Protein 7X14 (pdb70)

Sequence (126 aa):
VEQVVLSLEPQHELKFRGPFTDVVVTTTNLKLGNPTDRNVCFKVKTTVPRRYCCVRPNSGVIDAGASLNVSSVMMLQPFDYDPNEKSKHKFMVQSMFAPPDTSDMEAVWKEAKPEDLMDSKLRCVFEFFATE

Solvent-accessible surface area: 7347 Å² total

Secondary structure (DSSP, 8-state):
----SEEESSSEEEE-S-TTS-EEEEEEEE--SSS-EEEEEEES-GGGEEEESSEEEE-TT-EEEEEEEE-S--S-TT-S-SSEEEEEEEEPPTT---HHHHHHH--GGG-EEEEEEEEE-/-----

Organism: Mus musculus (NCBI:txid10090)

Radius of gyration: 14.84 Å; Cα contacts (8 Å, |Δi|>4): 309; chains: 2; bounding box: 21×30×43 Å

Foldseek 3Di:
DADQKDWVVQAEWEFEDDLQAKTKTKIKIFHQAQFKKKKAKDFLCVQQWDKVPRIDIAGHGGMDIIIIIGHSDGPCPPRDDPWKMKMKMFTDDDPDDPVPVVVVPDDPVRIHMGMYTYDYD/DADDD

InterPro domains:
  IPR000535 Major sperm protein (MSP) domain [PF00635] (8-110)
  IPR000535 Major sperm protein (MSP) domain [PS50202] (7-124)
  IPR008962 PapD-like superfamily [SSF49354] (5-128)
  IPR013783 Immunoglobulin-like fold [G3DSA:2.60.40.10] (1-128)
  IPR016763 Vesicle-associated membrane-protein-associated protein [PIRSF019693] (3-242)
  IPR016763 Vesicle-associated membrane-protein-associated protein [PTHR10809] (6-239)

Nearest PDB structures (foldseek):
  7x14-assembly1_A  TM=1.008E+00  e=1.368E-25  Mus musculus
  6tqr-assembly4_D  TM=9.206E-01  e=7.523E-20  Homo sapiens
  1z9l-assembly1_A  TM=9.020E-01  e=5.091E-20  Rattus norvegicus
  2rr3-assembly1_A  TM=8.856E-01  e=7.002E-19  Homo sapiens
  2cri-assembly1_A  TM=8.864E-01  e=4.239E-19  Mus musculus

B-factor: mean 28.38, std 17.87, range [8.75, 114.3]

Structure (mmCIF, N/CA/C/O backbone):
data_7X14
#
_entry.id   7X14
#
_cell.length_a   33.363
_cell.length_b   44.507
_cell.length_c   83.761
_cell.angle_alpha   90.000
_cell.angle_beta   90.000
_cell.angle_gamma   90.000
#
_symmetry.space_group_name_H-M   'P 21 21 21'
#
loop_
_entity.id
_entity.type
_entity.pdbx_description
1 polymer 'Vesicle-associated membrane protein-associated protein B'
2 polymer 'MIGA2 phospho FFAT motif'
3 non-polymer 'SULFATE ION'
4 water water
#
loop_
_atom_site.group_PDB
_atom_site.id
_atom_site.type_symbol
_atom_site.label_atom_id
_atom_site.label_alt_id
_atom_site.label_comp_id
_atom_site.label_asym_id
_atom_site.label_entity_id
_atom_site.label_seq_id
_atom_site.pdbx_PDB_ins_code
_atom_site.Cartn_x
_atom_site.Cartn_y
_atom_site.Cartn_z
_atom_site.occupancy
_atom_site.B_iso_or_equiv
_atom_site.auth_seq_id
_atom_site.auth_comp_id
_atom_site.auth_asym_id
_atom_site.auth_atom_id
_atom_site.pdbx_PDB_model_num
ATOM 1 N N . VAL A 1 4 ? -5.270 0.455 -17.024 1.00 49.83 4 VAL A N 1
ATOM 2 C CA . VAL A 1 4 ? -4.085 0.393 -17.875 1.00 49.97 4 VAL A CA 1
ATOM 3 C C . VAL A 1 4 ? -3.136 -0.720 -17.400 1.00 46.98 4 VAL A C 1
ATOM 4 O O . VAL A 1 4 ? -2.741 -0.765 -16.235 1.00 49.53 4 VAL A O 1
ATOM 8 N N . GLU A 1 5 ? -2.780 -1.622 -18.312 1.00 38.14 5 GLU A N 1
ATOM 9 C CA . GLU A 1 5 ? -2.089 -2.854 -17.949 1.00 37.53 5 GLU A CA 1
ATOM 10 C C . GLU A 1 5 ? -0.625 -2.592 -17.620 1.00 26.22 5 GLU A C 1
ATOM 11 O O . GLU A 1 5 ? 0.057 -1.847 -18.328 1.00 31.04 5 GLU A O 1
ATOM 17 N N . GLN A 1 6 ? -0.137 -3.252 -16.578 1.00 23.30 6 GLN A N 1
ATOM 18 C CA . GLN A 1 6 ? 1.269 -3.156 -16.209 1.00 17.99 6 GLN A CA 1
ATOM 19 C C . GLN A 1 6 ? 2.127 -3.929 -17.208 1.00 18.20 6 GLN A C 1
ATOM 20 O O . GLN A 1 6 ? 1.979 -5.152 -17.345 1.00 23.26 6 GLN A O 1
ATOM 26 N N . VAL A 1 7 ? 3.044 -3.242 -17.894 1.00 16.92 7 VAL A N 1
ATOM 27 C CA A VAL A 1 7 ? 3.908 -3.959 -18.839 0.72 14.58 7 VAL A CA 1
ATOM 28 C CA B VAL A 1 7 ? 3.906 -3.952 -18.836 0.28 15.56 7 VAL A CA 1
ATOM 29 C C . VAL A 1 7 ? 5.071 -4.652 -18.139 1.00 16.89 7 VAL A C 1
ATOM 30 O O . VAL A 1 7 ? 5.609 -5.625 -18.677 1.00 17.89 7 VAL A O 1
ATOM 37 N N . LEU A 1 8 ? 5.471 -4.198 -16.940 1.00 11.84 8 LEU A N 1
ATOM 38 C CA . LEU A 1 8 ? 6.554 -4.853 -16.232 1.00 11.67 8 LEU A CA 1
ATOM 39 C C . LEU A 1 8 ? 6.060 -6.177 -15.673 1.00 16.91 8 LEU A C 1
ATOM 40 O O . LEU A 1 8 ? 4.883 -6.324 -15.320 1.00 19.56 8 LEU A O 1
ATOM 45 N N . SER A 1 9 ? 6.971 -7.131 -15.571 1.00 13.34 9 SER A N 1
ATOM 46 C CA . SER A 1 9 ? 6.751 -8.305 -14.738 1.00 12.27 9 SER A CA 1
ATOM 47 C C . SER A 1 9 ? 7.235 -7.988 -13.328 1.00 16.09 9 SER A C 1
ATOM 48 O O . SER A 1 9 ? 8.262 -7.332 -13.157 1.00 16.03 9 SER A O 1
ATOM 51 N N . LEU A 1 10 ? 6.473 -8.427 -12.330 1.00 14.90 10 LEU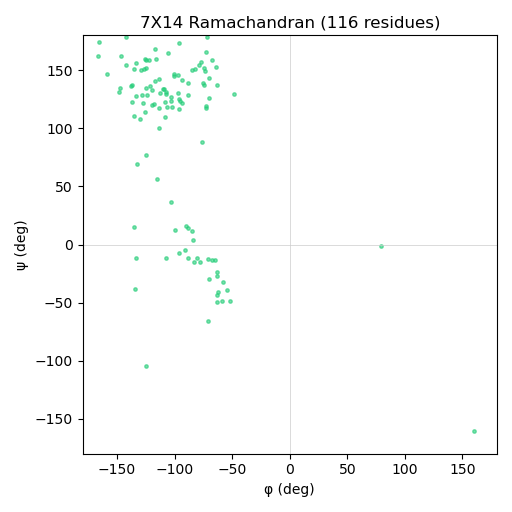 A N 1
ATOM 52 C CA . LEU A 1 10 ? 6.828 -8.256 -10.928 1.00 16.78 10 LEU A CA 1
ATOM 53 C C . LEU A 1 10 ? 6.950 -9.625 -10.291 1.00 9.51 10 LEU A C 1
ATOM 54 O O . LEU A 1 10 ? 6.075 -10.483 -10.478 1.00 18.36 10 LEU A O 1
ATOM 59 N N . GLU A 1 11 ? 8.042 -9.832 -9.530 1.00 12.98 11 GLU A N 1
ATOM 60 C CA . GLU A 1 11 ? 8.160 -11.054 -8.737 1.00 15.24 11 GLU A CA 1
ATOM 61 C C . GLU A 1 11 ? 8.652 -10.680 -7.357 1.00 11.45 11 GLU A C 1
ATOM 62 O O . GLU A 1 11 ? 9.797 -10.257 -7.211 1.00 16.34 11 GLU A O 1
ATOM 68 N N . PRO A 1 12 ? 7.818 -10.792 -6.309 1.00 15.50 12 PRO A N 1
ATOM 69 C CA . PRO A 1 12 ? 6.422 -11.195 -6.299 1.00 12.21 12 PRO A CA 1
ATOM 70 C C . PRO A 1 12 ? 5.574 -10.070 -6.885 1.00 15.27 12 PRO A C 1
ATOM 71 O O . PRO A 1 12 ? 6.056 -8.941 -7.032 1.00 15.08 12 PRO A O 1
ATOM 75 N N . GLN A 1 13 ? 4.329 -10.386 -7.223 1.00 15.43 13 GLN A N 1
ATOM 76 C CA . GLN A 1 13 ? 3.428 -9.428 -7.834 1.00 15.50 13 GLN A CA 1
ATOM 77 C C . GLN A 1 13 ? 2.327 -8.938 -6.913 1.00 17.58 13 GLN A C 1
ATOM 78 O O . GLN A 1 13 ? 1.675 -7.943 -7.233 1.00 19.13 13 GLN A O 1
ATOM 84 N N . HIS A 1 14 ? 2.133 -9.572 -5.758 1.00 15.29 14 HIS A N 1
ATOM 85 C CA . HIS A 1 14 ? 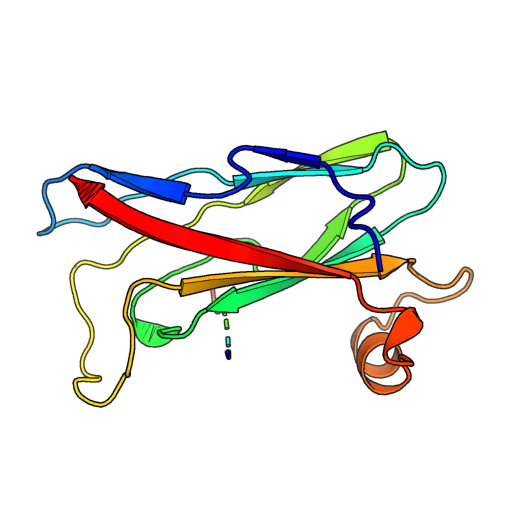0.985 -9.234 -4.945 1.00 11.30 14 HIS A CA 1
ATOM 86 C C . HIS A 1 14 ? 1.342 -9.072 -3.482 1.00 13.77 14 HIS A C 1
ATOM 87 O O . HIS A 1 14 ? 0.774 -8.202 -2.836 1.00 16.16 14 HIS A O 1
ATOM 94 N N . GLU A 1 15 ? 2.240 -9.906 -2.957 1.00 15.38 15 GLU A N 1
ATOM 95 C CA . GLU A 1 15 ? 2.556 -9.885 -1.537 1.00 15.40 15 GLU A CA 1
ATOM 96 C C . GLU A 1 15 ? 4.065 -9.917 -1.336 1.00 21.68 15 GLU A C 1
ATOM 97 O O . GLU A 1 15 ? 4.745 -10.824 -1.824 1.00 19.95 15 GLU A O 1
ATOM 103 N N . LEU A 1 16 ? 4.573 -8.969 -0.555 1.00 16.06 16 LEU A N 1
ATOM 104 C CA . LEU A 1 16 ? 5.957 -8.977 -0.109 1.00 13.14 16 LEU A CA 1
ATOM 105 C C . LEU A 1 16 ? 5.974 -9.600 1.283 1.00 20.90 16 LEU A C 1
ATOM 106 O O . LEU A 1 16 ? 5.232 -9.147 2.149 1.00 17.36 16 LEU A O 1
ATOM 111 N N . LYS A 1 17 ? 6.776 -10.651 1.487 1.00 15.71 17 LYS A N 1
ATOM 112 C CA . LYS A 1 17 ? 6.785 -11.409 2.735 1.00 18.47 17 LYS A CA 1
ATOM 113 C C . LYS A 1 17 ? 8.066 -11.084 3.492 1.00 19.10 17 LYS A C 1
ATOM 114 O O . LYS A 1 17 ? 9.148 -11.069 2.906 1.00 18.62 17 LYS A O 1
ATOM 120 N N . PHE A 1 18 ? 7.935 -10.736 4.763 1.00 12.70 18 PHE A N 1
ATOM 121 C CA . PHE A 1 18 ? 9.077 -10.398 5.602 1.00 17.84 18 PHE A CA 1
ATOM 122 C C . PHE A 1 18 ? 9.111 -11.363 6.765 1.00 20.07 18 PHE A C 1
ATOM 123 O O . PHE A 1 18 ? 8.157 -11.404 7.554 1.00 19.69 18 PHE A O 1
ATOM 131 N N . ARG A 1 19 ? 10.212 -12.108 6.887 1.00 17.79 19 ARG A N 1
ATOM 132 C CA . ARG A 1 19 ? 10.376 -13.063 7.970 1.00 17.69 19 ARG A CA 1
ATOM 133 C C . ARG A 1 19 ? 11.186 -12.456 9.109 1.00 16.76 19 ARG A C 1
ATOM 134 O O . ARG A 1 19 ? 12.105 -11.667 8.886 1.00 20.53 19 ARG A O 1
ATOM 142 N N . GLY A 1 20 ? 10.857 -12.848 10.333 1.00 20.38 20 GLY A N 1
ATOM 143 C CA . GLY A 1 20 ? 11.529 -12.311 11.484 1.00 22.30 20 GLY A CA 1
ATOM 144 C C . GLY A 1 20 ? 12.953 -12.827 11.621 1.00 23.94 20 GLY A C 1
ATOM 145 O O . GLY A 1 20 ? 13.435 -13.638 10.819 1.00 21.23 20 GLY A O 1
ATOM 146 N N . PRO A 1 21 ? 13.655 -12.346 12.654 1.00 20.57 21 PRO A N 1
ATOM 147 C CA . PRO A 1 21 ? 13.192 -11.478 13.740 1.00 19.53 21 PRO A CA 1
ATOM 148 C C . PRO A 1 21 ? 12.984 -10.021 13.347 1.00 19.77 21 PRO A C 1
ATOM 149 O O . PRO A 1 21 ? 13.625 -9.457 12.459 1.00 22.94 21 PRO A O 1
ATOM 153 N N . PHE A 1 22 ? 12.067 -9.371 14.049 1.00 18.91 22 PHE A N 1
ATOM 154 C CA . PHE A 1 22 ? 11.732 -8.013 13.672 1.00 19.60 22 PHE A CA 1
ATOM 155 C C . PHE A 1 22 ? 12.424 -6.971 14.539 1.00 19.95 22 PHE A C 1
ATOM 156 O O . PHE A 1 22 ? 12.106 -5.777 14.431 1.00 19.30 22 PHE A O 1
ATOM 164 N N . THR A 1 23 ? 13.416 -7.395 15.334 1.00 19.18 23 THR A N 1
ATOM 165 C CA . THR A 1 23 ? 14.335 -6.494 16.013 1.00 20.95 23 THR A CA 1
ATOM 166 C C . THR A 1 23 ? 15.483 -6.067 15.113 1.00 21.69 23 THR A C 1
ATOM 167 O O . THR A 1 23 ? 16.184 -5.094 15.423 1.00 22.11 23 THR A O 1
ATOM 171 N N . ASP A 1 24 ? 15.681 -6.766 13.999 1.00 18.97 24 ASP A N 1
ATOM 172 C CA . ASP A 1 24 ? 16.680 -6.419 13.005 1.00 20.77 24 ASP A CA 1
ATOM 173 C C . ASP A 1 24 ? 15.999 -6.079 11.691 1.00 17.63 24 ASP A C 1
ATOM 174 O O . ASP A 1 24 ? 14.799 -6.315 11.498 1.00 17.11 24 ASP A O 1
ATOM 179 N N . VAL A 1 25 ? 16.781 -5.506 10.780 1.00 15.91 25 VAL A N 1
ATOM 180 C CA A VAL A 1 25 ? 16.256 -5.245 9.447 0.43 15.98 25 VAL A CA 1
ATOM 181 C CA B VAL A 1 25 ? 16.250 -5.237 9.449 0.57 15.66 25 VAL A CA 1
ATOM 182 C C . VAL A 1 25 ? 15.873 -6.567 8.797 1.00 16.17 25 VAL A C 1
ATOM 183 O O . VAL A 1 25 ? 16.437 -7.631 9.104 1.00 19.22 25 VAL A O 1
ATOM 190 N N . VAL A 1 26 ? 14.870 -6.519 7.933 1.00 13.69 26 VAL A N 1
ATOM 191 C CA . VAL A 1 26 ? 14.463 -7.663 7.146 1.00 13.95 26 VAL A CA 1
ATOM 192 C C . VAL A 1 26 ? 14.479 -7.213 5.684 1.00 14.81 26 VAL A C 1
ATOM 193 O O . VAL A 1 26 ? 13.692 -6.345 5.296 1.00 13.88 26 VAL A O 1
ATOM 197 N N . THR A 1 27 ? 15.375 -7.777 4.878 1.00 13.79 27 THR A N 1
ATOM 198 C CA . THR A 1 27 ? 15.433 -7.465 3.446 1.00 12.55 27 THR A CA 1
ATOM 199 C C . THR A 1 27 ? 14.690 -8.518 2.642 1.00 17.17 27 THR A C 1
ATOM 200 O O . THR A 1 27 ? 14.927 -9.723 2.815 1.00 18.61 27 THR A O 1
ATOM 204 N N . THR A 1 28 ? 13.807 -8.068 1.738 1.00 11.86 28 THR A N 1
ATOM 205 C CA A THR A 1 28 ? 13.187 -8.980 0.775 0.64 10.48 28 THR A CA 1
ATOM 206 C CA B THR A 1 28 ? 13.157 -8.954 0.781 0.36 14.31 28 THR A CA 1
ATOM 207 C C . THR A 1 28 ? 13.289 -8.350 -0.604 1.00 16.92 28 THR A C 1
ATOM 208 O O . THR A 1 28 ? 13.451 -7.142 -0.747 1.00 18.13 28 THR A O 1
ATOM 215 N N . ASN A 1 29 ? 13.209 -9.201 -1.612 1.00 12.54 29 ASN A N 1
ATOM 216 C CA . ASN A 1 29 ? 13.486 -8.788 -2.970 1.00 11.58 29 ASN A CA 1
ATOM 217 C C . ASN A 1 29 ? 12.213 -8.530 -3.770 1.00 14.86 29 ASN A C 1
ATOM 218 O O . ASN A 1 29 ? 11.211 -9.242 -3.627 1.00 16.67 29 ASN A O 1
ATOM 223 N N . LEU A 1 30 ? 12.285 -7.542 -4.664 1.00 12.87 30 LEU A N 1
ATOM 224 C CA . LEU A 1 30 ? 11.208 -7.283 -5.616 1.00 10.80 30 LEU A CA 1
ATOM 225 C C . LEU A 1 30 ? 11.852 -7.175 -6.986 1.00 12.21 30 LEU A C 1
ATOM 226 O O . LEU A 1 30 ? 12.556 -6.201 -7.247 1.00 14.74 30 LEU A O 1
ATOM 231 N N . LYS A 1 31 ? 11.647 -8.182 -7.837 1.00 10.74 31 LYS A N 1
ATOM 232 C CA . LYS A 1 31 ? 12.299 -8.221 -9.143 1.00 13.10 31 LYS A CA 1
ATOM 233 C C . LYS A 1 31 ? 11.367 -7.610 -10.184 1.00 12.83 31 LYS A C 1
ATOM 234 O O . LYS A 1 31 ? 10.249 -8.094 -10.366 1.00 13.32 31 LYS A O 1
ATOM 240 N N . LEU A 1 32 ? 11.829 -6.566 -10.876 1.00 12.16 32 LEU A N 1
ATOM 241 C CA . LEU A 1 32 ? 11.048 -5.880 -11.903 1.00 12.75 32 LEU A CA 1
ATOM 242 C C . LEU A 1 32 ? 11.651 -6.227 -13.247 1.00 11.30 32 LEU A C 1
ATOM 243 O O . LEU A 1 32 ? 12.842 -6.000 -13.458 1.00 16.92 32 LEU A O 1
ATOM 248 N N . GLY A 1 33 ? 10.870 -6.800 -14.150 1.00 11.98 33 GLY A N 1
ATOM 249 C CA . GLY A 1 33 ? 11.382 -7.197 -15.452 1.00 11.63 33 GLY A CA 1
ATOM 250 C C . GLY A 1 33 ? 10.692 -6.428 -16.560 1.00 16.90 33 GLY A C 1
ATOM 251 O O . GLY A 1 33 ? 9.493 -6.195 -16.502 1.00 15.45 33 GLY A O 1
ATOM 252 N N . ASN A 1 34 ? 11.464 -6.034 -17.569 1.00 11.79 34 ASN A N 1
ATOM 253 C CA . ASN A 1 34 ? 10.931 -5.246 -18.674 1.00 11.74 34 ASN A CA 1
ATOM 254 C C . ASN A 1 34 ? 10.982 -6.087 -19.935 1.00 14.71 34 ASN A C 1
ATOM 255 O O . ASN A 1 34 ? 12.040 -6.194 -20.560 1.00 15.64 34 ASN A O 1
ATOM 260 N N . PRO A 1 35 ? 9.873 -6.695 -20.356 1.00 13.01 35 PRO A N 1
ATOM 261 C CA . PRO A 1 35 ? 9.866 -7.556 -21.543 1.00 15.73 35 PRO A CA 1
ATOM 262 C C . PRO A 1 35 ? 9.697 -6.800 -22.846 1.00 12.74 35 PRO A C 1
ATOM 263 O O . PRO A 1 35 ? 9.545 -7.433 -23.917 1.00 15.32 35 PRO A O 1
ATOM 267 N N . THR A 1 36 ? 9.652 -5.474 -22.793 1.00 13.21 36 THR A N 1
ATOM 268 C CA . THR A 1 36 ? 9.371 -4.711 -24.005 1.00 13.17 36 THR A CA 1
ATOM 269 C C . THR A 1 36 ? 10.656 -4.243 -24.672 1.00 14.19 36 THR A C 1
ATOM 270 O O . THR A 1 36 ? 11.759 -4.376 -24.131 1.00 13.24 36 THR A O 1
ATOM 274 N N . ASP A 1 37 ? 10.489 -3.647 -25.864 1.00 13.90 37 ASP A N 1
ATOM 275 C CA . ASP A 1 37 ? 11.596 -3.036 -26.603 1.00 14.62 37 ASP A CA 1
ATOM 276 C C . ASP A 1 37 ? 11.833 -1.567 -26.230 1.00 16.45 37 ASP A C 1
ATOM 277 O O . ASP A 1 37 ? 12.575 -0.864 -26.926 1.00 19.17 37 ASP A O 1
ATOM 282 N N . ARG A 1 38 ? 11.257 -1.093 -25.142 1.00 14.88 38 ARG A N 1
ATOM 283 C CA . ARG A 1 38 ? 11.473 0.285 -24.725 1.00 13.73 38 ARG A CA 1
ATOM 284 C C . ARG A 1 38 ? 11.946 0.335 -23.291 1.00 16.13 38 ARG A C 1
ATOM 285 O O . ARG A 1 38 ? 11.587 -0.512 -22.487 1.00 14.51 38 ARG A O 1
ATOM 293 N N . ASN A 1 39 ? 12.712 1.363 -22.978 1.00 14.39 39 ASN A N 1
ATOM 294 C CA . ASN A 1 39 ? 13.082 1.574 -21.587 1.00 12.75 39 ASN A CA 1
ATOM 295 C C . ASN A 1 39 ? 11.862 2.023 -20.786 1.00 14.59 39 ASN A C 1
ATOM 296 O O . ASN A 1 39 ? 11.039 2.783 -21.280 1.00 15.78 39 ASN A O 1
ATOM 301 N N . VAL A 1 40 ? 11.752 1.564 -19.532 1.00 12.41 40 VAL A N 1
ATOM 302 C CA . VAL A 1 40 ? 10.572 1.859 -18.716 1.00 13.03 40 VAL A CA 1
ATOM 303 C C . VAL A 1 40 ? 11.034 2.524 -17.429 1.00 14.56 40 VAL A C 1
ATOM 304 O O . VAL A 1 40 ? 11.912 1.994 -16.732 1.00 15.33 40 VAL A O 1
ATOM 308 N N . CYS A 1 41 ? 10.439 3.679 -17.104 1.00 13.89 41 CYS A N 1
ATOM 309 C CA . CYS A 1 41 ? 10.736 4.313 -15.812 1.00 13.15 41 CYS A CA 1
ATOM 310 C C . CYS A 1 41 ? 9.850 3.727 -14.727 1.00 14.21 41 CYS A C 1
ATOM 311 O O . CYS A 1 41 ? 8.721 3.287 -14.974 1.00 14.55 41 CYS A O 1
ATOM 314 N N . PHE A 1 42 ? 10.367 3.702 -13.497 1.00 14.12 42 PHE A N 1
ATOM 315 C CA . PHE A 1 42 ? 9.581 3.152 -12.409 1.00 12.09 42 PHE A CA 1
ATOM 316 C C . PHE A 1 42 ? 9.815 3.963 -11.138 1.00 10.53 42 PHE A C 1
ATOM 317 O O . PHE A 1 42 ? 10.827 4.640 -10.988 1.00 12.69 42 PHE A O 1
ATOM 325 N N . LYS A 1 43 ? 8.819 3.917 -10.257 1.00 12.46 43 LYS A N 1
ATOM 326 C CA . LYS A 1 43 ? 8.909 4.501 -8.916 1.00 12.48 43 LYS A CA 1
ATOM 327 C C . LYS A 1 43 ? 8.300 3.497 -7.967 1.00 16.45 43 LYS A C 1
ATOM 328 O O . LYS A 1 43 ? 7.265 2.904 -8.278 1.00 16.26 43 LYS A O 1
ATOM 334 N N . VAL A 1 44 ? 8.935 3.290 -6.809 1.00 14.23 44 VAL A N 1
ATOM 335 C CA . VAL A 1 44 ? 8.337 2.482 -5.750 1.00 14.52 44 VAL A CA 1
ATOM 336 C C . VAL A 1 44 ? 7.810 3.436 -4.674 1.00 16.64 44 VAL A C 1
ATOM 337 O O . VAL A 1 44 ? 8.524 4.344 -4.245 1.00 18.58 44 VAL A O 1
ATOM 341 N N . LYS A 1 45 ? 6.537 3.285 -4.312 1.00 14.37 45 LYS A N 1
ATOM 342 C CA . LYS A 1 45 ? 5.914 4.075 -3.258 1.00 17.47 45 LYS A CA 1
ATOM 343 C C . LYS A 1 45 ? 5.366 3.152 -2.170 1.00 14.95 45 LYS A C 1
ATOM 344 O O . LYS A 1 45 ? 5.150 1.949 -2.382 1.00 14.77 45 LYS A O 1
ATOM 350 N N . THR A 1 46 ? 5.182 3.730 -0.986 1.00 17.23 46 THR A N 1
ATOM 351 C CA . THR A 1 46 ? 4.603 2.969 0.125 1.00 15.67 46 THR A CA 1
ATOM 352 C C . THR A 1 46 ? 3.764 3.904 0.976 1.00 15.34 46 THR A C 1
ATOM 353 O O . THR A 1 46 ? 3.940 5.116 0.942 1.00 20.49 46 THR A O 1
ATOM 357 N N . THR A 1 47 ? 2.875 3.318 1.800 1.00 16.64 47 THR A N 1
ATOM 358 C CA . THR A 1 47 ? 2.113 4.121 2.741 1.00 17.25 47 THR A CA 1
ATOM 359 C C . THR A 1 47 ? 2.912 4.469 4.002 1.00 22.43 47 THR A C 1
ATOM 360 O O . THR A 1 47 ? 2.471 5.330 4.768 1.00 22.73 47 THR A O 1
ATOM 364 N N . VAL A 1 48 ? 4.063 3.835 4.222 1.00 17.77 48 VAL A N 1
ATOM 365 C CA . VAL A 1 48 ? 4.883 4.099 5.412 1.00 18.83 48 VAL A CA 1
ATOM 366 C C . VAL A 1 48 ? 6.334 4.296 5.014 1.00 16.65 48 VAL A C 1
ATOM 367 O O . VAL A 1 48 ? 7.186 3.440 5.288 1.00 15.30 48 VAL A O 1
ATOM 371 N N . PRO A 1 49 ? 6.669 5.389 4.339 1.00 17.48 49 PRO A N 1
ATOM 372 C CA . PRO A 1 49 ? 8.029 5.516 3.816 1.00 15.49 49 PRO A CA 1
ATOM 373 C C . PRO A 1 49 ? 9.086 5.549 4.887 1.00 17.99 49 PRO A C 1
ATOM 374 O O . PRO A 1 49 ? 10.231 5.181 4.594 1.00 19.91 49 PRO A O 1
ATOM 378 N N . ARG A 1 50 ? 8.741 5.945 6.114 1.00 20.00 50 ARG A N 1
ATOM 379 C CA . ARG A 1 50 ? 9.754 6.002 7.157 1.00 15.81 50 ARG A CA 1
ATOM 380 C 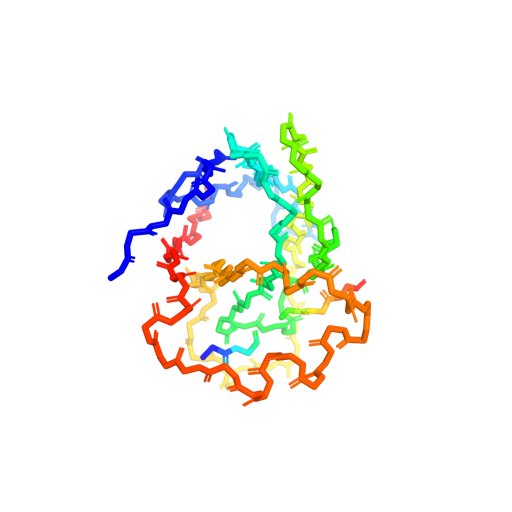C . ARG A 1 50 ? 10.088 4.634 7.733 1.00 17.60 50 ARG A C 1
ATOM 381 O O . ARG A 1 50 ? 11.109 4.501 8.405 1.00 19.33 50 ARG A O 1
ATOM 389 N N . ARG A 1 51 ? 9.256 3.616 7.490 1.00 12.48 51 ARG A N 1
ATOM 390 C CA . ARG A 1 51 ? 9.474 2.269 7.975 1.00 17.24 51 ARG A CA 1
ATOM 391 C C . ARG A 1 51 ? 10.313 1.397 7.044 1.00 18.38 51 ARG A C 1
ATOM 392 O O . ARG A 1 51 ? 10.729 0.324 7.472 1.00 15.36 51 ARG A O 1
ATOM 400 N N . TYR A 1 52 ? 10.590 1.809 5.786 1.00 12.66 52 TYR A N 1
ATOM 401 C CA . TYR A 1 52 ? 11.313 0.975 4.833 1.00 16.76 52 TYR A CA 1
ATOM 402 C C . TYR A 1 52 ? 12.470 1.747 4.218 1.00 19.72 52 TYR A C 1
ATOM 403 O O . TYR A 1 52 ? 12.428 2.977 4.089 1.00 20.39 52 TYR A O 1
ATOM 412 N N . CYS A 1 53 ? 13.522 1.022 3.861 1.00 18.37 53 CYS A N 1
ATOM 413 C CA A CYS A 1 53 ? 14.563 1.537 2.974 0.61 15.02 53 CYS A CA 1
ATOM 414 C CA B CYS A 1 53 ? 14.571 1.532 2.984 0.39 15.84 53 CYS A CA 1
ATOM 415 C C . CYS A 1 53 ? 14.514 0.739 1.680 1.00 11.75 53 CYS A C 1
ATOM 416 O O . CYS A 1 53 ? 14.672 -0.477 1.704 1.00 17.65 53 CYS A O 1
ATOM 421 N N . VAL A 1 54 ? 14.259 1.417 0.549 1.00 15.23 54 VAL A N 1
ATOM 422 C CA . VAL A 1 54 ? 14.027 0.739 -0.725 1.00 14.53 54 VAL A CA 1
ATOM 423 C C . VAL A 1 54 ? 15.108 1.162 -1.697 1.00 19.93 54 VAL A C 1
ATOM 424 O O . VAL A 1 54 ? 15.272 2.359 -1.937 1.00 17.83 54 VAL A O 1
ATOM 428 N N . ARG A 1 55 ? 15.867 0.196 -2.209 1.00 13.72 55 ARG A N 1
ATOM 429 C CA . ARG A 1 55 ? 17.013 0.539 -3.060 1.00 15.25 55 ARG A CA 1
ATOM 430 C C . ARG A 1 55 ? 17.084 -0.380 -4.266 1.00 13.69 55 ARG A C 1
ATOM 431 O O . ARG A 1 55 ? 17.197 -1.605 -4.111 1.00 14.74 55 ARG A O 1
ATOM 439 N N . PRO A 1 56 ? 17.058 0.168 -5.485 1.00 15.48 56 PRO A N 1
ATOM 440 C CA . PRO A 1 56 ? 16.753 1.582 -5.712 1.00 15.52 56 PRO A CA 1
ATOM 441 C C . PRO A 1 56 ? 15.249 1.868 -5.591 1.00 15.96 56 PRO A C 1
ATOM 442 O O . PRO A 1 56 ? 14.439 0.973 -5.808 1.00 24.62 56 PRO A O 1
ATOM 446 N N . ASN A 1 57 ? 14.876 3.111 -5.312 1.00 15.27 57 ASN A N 1
ATOM 447 C CA . ASN A 1 57 ? 13.462 3.427 -5.146 1.00 15.58 57 ASN A CA 1
ATOM 448 C C . ASN A 1 57 ? 12.844 3.974 -6.426 1.00 18.06 57 ASN A C 1
ATOM 449 O O . ASN A 1 57 ? 11.618 4.082 -6.506 1.00 18.41 57 ASN A O 1
ATOM 454 N N . SER A 1 58 ? 13.654 4.234 -7.453 1.00 13.39 58 SER A N 1
ATOM 455 C CA . SER A 1 58 ? 13.140 4.754 -8.713 1.00 11.93 58 SER A CA 1
ATOM 456 C C . SER A 1 58 ? 14.255 4.612 -9.728 1.00 18.11 58 SER A C 1
ATOM 457 O O . SER A 1 58 ? 15.427 4.470 -9.376 1.00 19.37 58 SER A O 1
ATOM 460 N N . GLY A 1 59 ? 13.900 4.671 -10.999 1.00 16.50 59 GLY A N 1
ATOM 461 C CA . GLY A 1 59 ? 14.958 4.550 -11.975 1.00 14.35 59 GLY A CA 1
ATOM 462 C C . GLY A 1 59 ? 14.389 4.142 -13.319 1.00 16.34 59 GLY A C 1
ATOM 463 O O . GLY A 1 59 ? 13.207 4.322 -13.583 1.00 16.93 59 GLY A O 1
ATOM 464 N N . VAL A 1 60 ? 15.268 3.623 -14.166 1.00 15.25 60 VAL A N 1
ATOM 465 C CA . VAL A 1 60 ? 14.863 3.183 -15.504 1.00 13.09 60 VAL A CA 1
ATOM 466 C C . VAL A 1 60 ? 15.295 1.736 -15.653 1.00 17.93 60 VAL A C 1
ATOM 467 O O . VAL A 1 60 ? 16.409 1.381 -15.256 1.00 21.68 60 VAL A O 1
ATOM 471 N N . ILE A 1 61 ? 14.408 0.891 -16.177 1.00 13.79 61 ILE A N 1
ATOM 472 C CA . ILE A 1 61 ? 14.751 -0.492 -16.476 1.00 16.99 61 ILE A CA 1
ATOM 473 C C . ILE A 1 61 ? 14.868 -0.592 -17.990 1.00 18.31 61 ILE A C 1
ATOM 474 O O . ILE A 1 61 ? 13.906 -0.298 -18.710 1.00 16.00 61 ILE A O 1
ATOM 479 N N . ASP A 1 62 ? 16.054 -0.939 -18.485 1.00 19.31 62 ASP A N 1
ATOM 480 C CA . ASP A 1 62 ? 16.224 -0.934 -19.930 1.00 21.17 62 ASP A CA 1
ATOM 481 C C . ASP A 1 62 ? 15.391 -2.028 -20.588 1.00 15.99 62 ASP A C 1
ATOM 482 O O . ASP A 1 62 ? 15.018 -3.025 -19.961 1.00 17.18 62 ASP A O 1
ATOM 487 N N . ALA A 1 63 ? 15.134 -1.836 -21.885 1.00 16.46 63 ALA A N 1
ATOM 488 C CA . ALA A 1 63 ? 14.459 -2.850 -22.689 1.00 16.45 63 ALA A CA 1
ATOM 489 C C . ALA A 1 63 ? 15.113 -4.209 -22.472 1.00 21.75 63 ALA A C 1
ATOM 490 O O . ALA A 1 63 ? 16.337 -4.356 -22.568 1.00 20.54 63 ALA A O 1
ATOM 492 N N . GLY A 1 64 ? 14.291 -5.202 -22.181 1.00 16.76 64 GLY A N 1
ATOM 493 C CA . GLY A 1 64 ? 14.803 -6.547 -22.041 1.00 17.62 64 GLY A CA 1
ATOM 494 C C . GLY A 1 64 ? 15.475 -6.858 -20.713 1.00 16.87 64 GLY A C 1
ATOM 495 O O . GLY A 1 64 ? 15.898 -8.004 -20.522 1.00 27.32 64 GLY A O 1
ATOM 496 N N . ALA A 1 65 ? 15.587 -5.903 -19.782 1.00 13.27 65 ALA A N 1
ATOM 497 C CA . ALA A 1 65 ? 16.373 -6.107 -18.579 1.00 18.19 65 ALA A CA 1
ATOM 498 C C . ALA A 1 65 ? 15.475 -6.331 -17.369 1.00 14.01 65 ALA A C 1
ATOM 499 O O . ALA A 1 65 ? 14.273 -6.091 -17.402 1.00 14.39 65 ALA A O 1
ATOM 501 N N . SER A 1 66 ? 16.075 -6.826 -16.296 1.00 14.21 66 SER A N 1
ATOM 502 C CA . SER A 1 66 ? 15.392 -6.892 -15.015 1.00 15.68 66 SER A CA 1
ATOM 503 C C . SER A 1 66 ? 16.242 -6.173 -13.984 1.00 18.71 66 SER A C 1
ATOM 504 O O . SER A 1 66 ? 17.451 -5.983 -14.150 1.00 20.76 66 SER A O 1
ATOM 507 N N . LEU A 1 67 ? 15.595 -5.763 -12.905 1.00 15.27 67 LEU A N 1
ATOM 508 C CA . LEU A 1 67 ? 16.289 -5.130 -11.807 1.00 14.46 67 LEU A CA 1
ATOM 509 C C . LEU A 1 67 ? 15.738 -5.685 -10.499 1.00 13.92 67 LEU A C 1
ATOM 510 O O . LEU A 1 67 ? 14.525 -5.834 -10.353 1.00 17.19 67 LEU A O 1
ATOM 515 N N . ASN A 1 68 ? 16.621 -5.986 -9.555 1.00 16.37 68 ASN A N 1
ATOM 516 C CA . ASN A 1 68 ? 16.208 -6.448 -8.226 1.00 18.42 68 ASN A CA 1
ATOM 517 C C . ASN A 1 68 ? 16.181 -5.287 -7.242 1.00 18.39 68 ASN A C 1
ATOM 518 O O . ASN A 1 68 ? 17.226 -4.693 -6.944 1.00 21.92 68 ASN A O 1
ATOM 523 N N . VAL A 1 69 ? 14.992 -4.981 -6.718 1.00 15.74 69 VAL A N 1
ATOM 524 C CA . VAL A 1 69 ? 14.795 -3.887 -5.765 1.00 15.77 69 VAL A CA 1
ATOM 525 C C . VAL A 1 69 ? 14.847 -4.468 -4.368 1.00 13.44 69 VAL A C 1
ATOM 526 O O . VAL A 1 69 ? 14.116 -5.417 -4.068 1.00 13.35 69 VAL A O 1
ATOM 530 N N . SER A 1 70 ? 15.745 -3.958 -3.537 1.00 10.43 70 SER A N 1
ATOM 531 C CA A SER A 1 70 ? 15.837 -4.414 -2.157 0.64 8.75 70 SER A CA 1
ATOM 532 C CA B SER A 1 70 ? 15.852 -4.402 -2.158 0.36 13.40 70 SER A CA 1
ATOM 533 C C . SER A 1 70 ? 14.853 -3.610 -1.320 1.00 13.47 70 SER A C 1
ATOM 534 O O . SER A 1 70 ? 14.972 -2.386 -1.228 1.00 14.21 70 SER A O 1
ATOM 539 N N . VAL A 1 71 ? 13.898 -4.297 -0.685 1.00 12.89 71 VAL A N 1
ATOM 540 C CA . VAL A 1 71 ? 12.909 -3.654 0.186 1.00 11.62 71 VAL A CA 1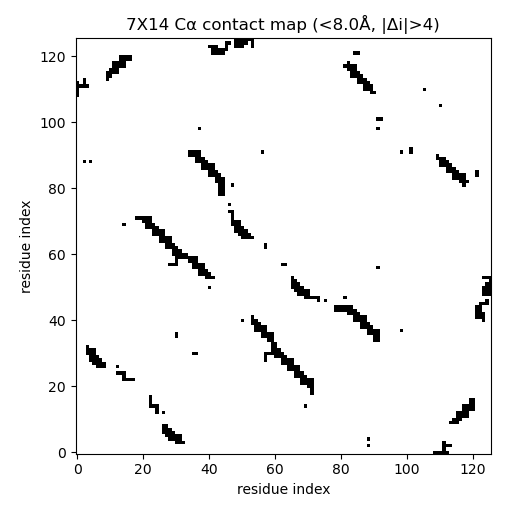
ATOM 541 C C . VAL A 1 71 ? 13.270 -4.045 1.610 1.00 12.02 71 VAL A C 1
ATOM 542 O O . VAL A 1 71 ? 13.144 -5.220 1.971 1.00 14.82 71 VAL A O 1
ATOM 546 N N . MET A 1 72 ? 13.768 -3.070 2.380 1.00 10.57 72 MET A N 1
ATOM 547 C CA A MET A 1 72 ? 14.345 -3.312 3.700 0.51 10.77 72 MET A CA 1
ATOM 548 C CA B MET A 1 72 ? 14.346 -3.309 3.703 0.49 10.62 72 MET A CA 1
ATOM 549 C C . MET A 1 72 ? 13.401 -2.784 4.772 1.00 14.66 72 MET A C 1
ATOM 550 O O . MET A 1 72 ? 13.281 -1.571 4.954 1.00 17.44 72 MET A O 1
ATOM 559 N N . LEU A 1 73 ? 12.715 -3.703 5.458 1.00 12.07 73 LEU A N 1
ATOM 560 C CA . LEU A 1 73 ? 11.845 -3.351 6.576 1.00 15.67 73 LEU A CA 1
ATOM 561 C C . LEU A 1 73 ? 12.703 -2.966 7.774 1.00 15.56 73 LEU A C 1
ATOM 562 O O . LEU A 1 73 ? 13.475 -3.789 8.273 1.00 14.11 73 LEU A O 1
ATOM 567 N N . GLN A 1 74 ? 12.579 -1.701 8.229 1.00 14.55 74 GLN A N 1
ATOM 568 C CA . GLN A 1 74 ? 13.340 -1.313 9.422 1.00 16.42 74 GLN A CA 1
ATOM 569 C C . GLN A 1 74 ? 12.655 -1.820 10.685 1.00 14.79 74 GLN A C 1
ATOM 570 O O . GLN A 1 74 ? 11.435 -2.001 10.708 1.00 14.72 74 GLN A O 1
ATOM 576 N N . PRO A 1 75 ? 13.417 -2.027 11.760 1.00 15.15 75 PRO A N 1
ATOM 577 C CA . PRO A 1 75 ? 12.784 -2.501 13.006 1.00 19.48 75 PRO A CA 1
ATOM 578 C C . PRO A 1 75 ? 11.645 -1.627 13.490 1.00 17.88 75 PRO A C 1
ATOM 579 O O . PRO A 1 75 ? 10.643 -2.160 13.962 1.00 18.39 75 PRO A O 1
ATOM 583 N N . PHE A 1 76 ? 11.760 -0.309 13.378 1.00 14.96 76 PHE A N 1
ATOM 584 C CA . PHE A 1 76 ? 10.694 0.598 13.790 1.00 14.09 76 PHE A CA 1
ATOM 585 C C . PHE A 1 76 ? 10.986 1.985 13.217 1.00 14.72 76 PHE A C 1
ATOM 586 O O . PHE A 1 76 ? 12.042 2.230 12.601 1.00 16.26 76 PHE A O 1
ATOM 594 N N . ASP A 1 77 ? 10.028 2.890 13.408 1.00 13.29 77 ASP A N 1
ATOM 595 C CA . ASP A 1 77 ? 10.282 4.297 13.169 1.00 13.87 77 ASP A CA 1
ATOM 596 C C . ASP A 1 77 ? 9.556 5.108 14.231 1.00 15.03 77 ASP A C 1
ATOM 597 O O . ASP A 1 77 ? 8.876 4.572 15.106 1.00 17.38 77 ASP A O 1
ATOM 602 N N . TYR A 1 78 ? 9.729 6.423 14.161 1.00 17.58 78 TYR A N 1
ATOM 603 C CA . TYR A 1 78 ? 9.135 7.354 15.105 1.00 20.64 78 TYR A CA 1
ATOM 604 C C . TYR A 1 78 ? 7.923 8.058 14.512 1.00 20.74 78 TYR A C 1
ATOM 605 O O . TYR A 1 78 ? 7.695 9.247 14.793 1.00 24.74 78 TYR A O 1
ATOM 614 N N . ASP A 1 79 ? 7.132 7.336 13.699 1.00 19.09 79 ASP A N 1
ATOM 615 C CA . ASP A 1 79 ? 5.954 7.895 13.031 1.00 24.47 79 ASP A CA 1
ATOM 616 C C . ASP A 1 79 ? 4.723 7.062 13.361 1.00 21.22 79 ASP A C 1
ATOM 617 O O . ASP A 1 79 ? 4.230 6.305 12.516 1.00 28.63 79 ASP A O 1
ATOM 622 N N . PRO A 1 80 ? 4.154 7.219 14.566 1.00 19.82 80 PRO A N 1
ATOM 623 C CA . PRO A 1 80 ? 2.930 6.467 14.884 1.00 25.77 80 PRO A CA 1
ATOM 624 C C . PRO A 1 80 ? 1.726 6.900 14.060 1.00 34.36 80 PRO A C 1
ATOM 625 O O . PRO A 1 80 ? 0.725 6.168 14.019 1.00 36.77 80 PRO A O 1
ATOM 629 N N . ASN A 1 81 ? 1.819 8.043 13.376 1.00 31.44 81 ASN A N 1
ATOM 630 C CA . ASN A 1 81 ? 0.736 8.581 12.574 1.00 32.58 81 ASN A CA 1
ATOM 631 C C . ASN A 1 81 ? 0.775 8.087 11.132 1.00 40.44 81 ASN A C 1
ATOM 632 O O . ASN A 1 81 ? 0.090 8.657 10.281 1.00 53.44 81 ASN A O 1
ATOM 637 N N . GLU A 1 82 ? 1.523 7.025 10.842 1.00 37.62 82 GLU A N 1
ATOM 638 C CA . GLU A 1 82 ? 1.506 6.439 9.501 1.00 38.84 82 GLU A CA 1
ATOM 639 C C . GLU A 1 82 ? 0.397 5.390 9.406 1.00 47.69 82 GLU A C 1
ATOM 640 O O . GLU A 1 82 ? 0.278 4.514 10.271 1.00 51.23 82 GLU A O 1
ATOM 646 N N . LYS A 1 83 ? -0.447 5.501 8.371 1.00 61.10 83 LYS A N 1
ATOM 647 C CA . LYS A 1 83 ? -1.751 4.833 8.411 1.00 72.96 83 LYS A CA 1
ATOM 648 C C . LYS A 1 83 ? -1.620 3.319 8.284 1.00 68.55 83 LYS A C 1
ATOM 649 O O . LYS A 1 83 ? -1.945 2.579 9.218 1.00 78.85 83 LYS A O 1
ATOM 655 N N . SER A 1 84 ? -1.165 2.838 7.133 1.00 48.61 84 SER A N 1
ATOM 656 C CA . SER A 1 84 ? -0.904 1.417 6.962 1.00 38.71 84 SER A CA 1
ATOM 657 C C . SER A 1 84 ? 0.583 1.191 6.804 1.00 35.98 84 SER A C 1
ATOM 658 O O . SER A 1 84 ? 1.217 1.833 5.965 1.00 36.23 84 SER A O 1
ATOM 661 N N . LYS A 1 85 ? 1.121 0.252 7.576 1.00 31.16 85 LYS A N 1
ATOM 662 C CA . LYS A 1 85 ? 2.510 -0.160 7.445 1.00 23.66 85 LYS A CA 1
ATOM 663 C C . LYS A 1 85 ? 2.687 -1.216 6.382 1.00 24.40 85 LYS A C 1
ATOM 664 O O . LYS A 1 85 ? 3.767 -1.808 6.289 1.00 30.27 85 LYS A O 1
ATOM 670 N N . HIS A 1 86 ? 1.659 -1.456 5.552 1.00 21.88 86 HIS A N 1
ATOM 671 C CA . HIS A 1 86 ? 1.605 -2.717 4.839 1.00 30.47 86 HIS A CA 1
ATOM 672 C C . HIS A 1 86 ? 1.249 -2.576 3.370 1.00 17.69 86 HIS A C 1
ATOM 673 O O . HIS A 1 86 ? 0.914 -3.579 2.773 1.00 21.38 86 HIS A O 1
ATOM 680 N N . LYS A 1 87 ? 1.317 -1.379 2.770 1.00 14.78 87 LYS A N 1
ATOM 681 C CA . LYS A 1 87 ? 0.995 -1.244 1.342 1.00 15.98 87 LYS A CA 1
ATOM 682 C C . LYS A 1 87 ? 2.170 -0.670 0.554 1.00 16.29 87 LYS A C 1
ATOM 683 O O . LYS A 1 87 ? 2.784 0.324 0.976 1.00 15.86 87 LYS A O 1
ATOM 689 N N . PHE A 1 88 ? 2.438 -1.268 -0.617 1.00 15.21 88 PHE A N 1
ATOM 690 C CA . PHE A 1 88 ? 3.460 -0.811 -1.557 1.00 11.35 88 PHE A CA 1
ATOM 691 C C . PHE A 1 88 ? 2.796 -0.614 -2.913 1.00 16.18 88 PHE A C 1
ATOM 692 O O . PHE A 1 88 ? 1.728 -1.176 -3.186 1.00 17.42 88 PHE A O 1
ATOM 700 N N . MET A 1 89 ? 3.436 0.181 -3.772 1.00 12.52 89 MET A N 1
ATOM 701 C CA . MET A 1 89 ? 2.946 0.344 -5.138 1.00 12.38 89 MET A CA 1
ATOM 702 C C . MET A 1 89 ? 4.138 0.553 -6.047 1.00 14.78 89 MET A C 1
ATOM 703 O O . MET A 1 89 ? 5.033 1.328 -5.713 1.00 19.72 89 MET A O 1
ATOM 708 N N . VAL A 1 90 ? 4.150 -0.151 -7.185 1.00 10.31 90 VAL A N 1
ATOM 709 C CA . VAL A 1 90 ? 5.117 0.099 -8.252 1.00 12.03 90 VAL A CA 1
ATOM 710 C C . VAL A 1 90 ? 4.374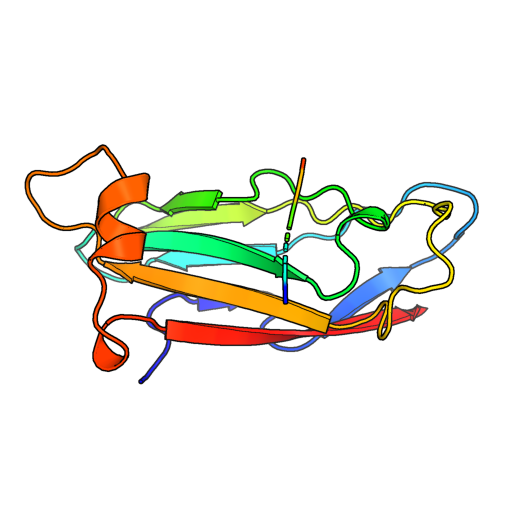 0.852 -9.332 1.00 13.15 90 VAL A C 1
ATOM 711 O O . VAL A 1 90 ? 3.346 0.371 -9.818 1.00 15.23 90 VAL A O 1
ATOM 715 N N . GLN A 1 91 ? 4.883 2.032 -9.682 1.00 11.97 91 GLN A N 1
ATOM 716 C CA . GLN A 1 91 ? 4.350 2.871 -10.750 1.00 11.38 91 GLN A 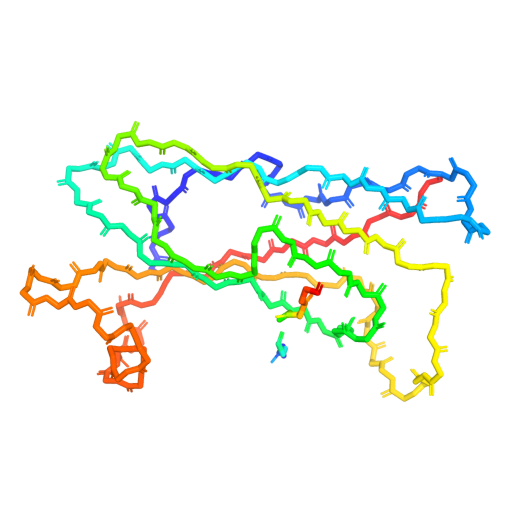CA 1
ATOM 717 C C . GLN A 1 91 ? 5.348 2.825 -11.895 1.00 12.42 91 GLN A C 1
ATOM 718 O O . GLN A 1 91 ? 6.549 2.975 -11.663 1.00 16.78 91 GLN A O 1
ATOM 724 N N . SER A 1 92 ? 4.852 2.634 -13.131 1.00 10.02 92 SER A N 1
ATOM 725 C CA . SER A 1 92 ? 5.729 2.553 -14.294 1.00 9.88 92 SER A CA 1
ATOM 726 C C . SER A 1 92 ? 5.166 3.426 -15.408 1.00 16.71 92 SER A C 1
ATOM 727 O O . SER A 1 92 ? 3.972 3.766 -15.424 1.00 12.36 92 SER A O 1
ATOM 730 N N . MET A 1 93 ? 6.069 3.836 -16.297 1.00 11.73 93 MET A N 1
ATOM 731 C CA . MET A 1 93 ? 5.675 4.573 -17.501 1.00 14.03 93 MET A CA 1
ATOM 732 C C . MET A 1 93 ? 6.788 4.413 -18.514 1.00 16.67 93 MET A C 1
ATOM 733 O O . MET A 1 93 ? 7.953 4.321 -18.146 1.00 16.51 93 MET A O 1
ATOM 738 N N . PHE A 1 94 ? 6.439 4.376 -19.803 1.00 15.30 94 PHE A N 1
ATOM 739 C CA . PHE A 1 94 ? 7.499 4.309 -20.801 1.00 13.05 94 PHE A CA 1
ATOM 740 C C . PHE A 1 94 ? 8.373 5.559 -20.753 1.00 16.20 94 PHE A C 1
ATOM 741 O O . PHE A 1 94 ? 7.877 6.676 -20.655 1.00 19.78 94 PHE A O 1
ATOM 749 N N . ALA A 1 95 ? 9.689 5.378 -20.839 1.00 17.28 95 ALA A N 1
ATOM 750 C CA . ALA A 1 95 ? 10.565 6.531 -21.016 1.00 17.61 95 ALA A CA 1
ATOM 751 C C . ALA A 1 95 ? 10.397 7.128 -22.413 1.00 17.51 95 ALA A C 1
ATOM 752 O O . ALA A 1 95 ? 10.568 6.406 -23.421 1.00 19.16 95 ALA A O 1
ATOM 754 N N . PRO A 1 96 ? 10.121 8.416 -22.547 1.00 19.00 96 PRO A N 1
ATOM 755 C CA . PRO A 1 96 ? 10.053 9.029 -23.875 1.00 25.23 96 PRO A CA 1
ATOM 756 C C . PRO A 1 96 ? 11.395 8.978 -24.567 1.00 25.00 96 PRO A C 1
ATOM 757 O O . PRO A 1 96 ? 12.465 8.990 -23.916 1.00 22.74 96 PRO A O 1
ATOM 761 N N .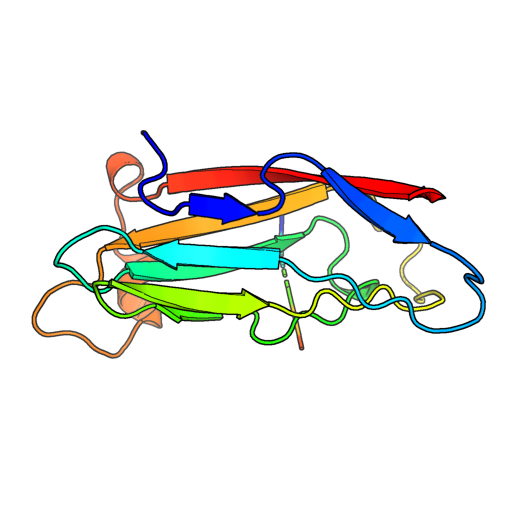 PRO A 1 97 ? 11.419 8.954 -25.897 1.00 25.03 97 PRO A N 1
ATOM 762 C CA . PRO A 1 97 ? 12.665 8.690 -26.634 1.00 25.90 97 PRO A CA 1
ATOM 763 C C . PRO A 1 97 ? 13.852 9.541 -26.246 1.00 39.79 97 PRO A C 1
ATOM 764 O O . PRO A 1 97 ? 14.960 9.026 -26.034 1.00 52.08 97 PRO A O 1
ATOM 768 N N . ASP A 1 98 ? 13.655 10.842 -26.173 1.00 21.42 98 ASP A N 1
ATOM 769 C CA . ASP A 1 98 ? 14.800 11.751 -26.209 1.00 57.90 98 ASP A CA 1
ATOM 770 C C . ASP A 1 98 ? 14.866 12.458 -24.874 1.00 52.42 98 ASP A C 1
ATOM 771 O O . ASP A 1 98 ? 14.856 13.694 -24.794 1.00 50.86 98 ASP A O 1
ATOM 776 N N . THR A 1 99 ? 14.940 11.652 -23.824 1.00 48.01 99 THR A N 1
ATOM 777 C CA . THR A 1 99 ? 14.634 12.118 -22.490 1.00 42.58 99 THR A CA 1
ATOM 778 C C . THR A 1 99 ? 15.478 11.361 -21.495 1.00 32.50 99 THR A C 1
ATOM 779 O O . THR A 1 99 ? 15.508 10.128 -21.520 1.00 28.94 99 THR A O 1
ATOM 783 N N . SER A 1 100 ? 16.120 12.098 -20.588 1.00 25.45 100 SER A N 1
ATOM 784 C CA . SER A 1 100 ? 16.688 11.443 -19.417 1.00 37.28 100 SER A CA 1
ATOM 785 C C . SER A 1 100 ? 16.383 12.158 -18.117 1.00 46.03 100 SER A C 1
ATOM 786 O O . SER A 1 100 ? 16.603 11.570 -17.052 1.00 51.14 100 SER A O 1
ATOM 789 N N . ASP A 1 101 ? 15.866 13.381 -18.166 1.00 47.45 101 ASP A N 1
ATOM 790 C CA . ASP A 1 101 ? 15.362 14.070 -16.979 1.00 46.95 101 ASP A CA 1
ATOM 791 C C . ASP A 1 101 ? 14.006 13.447 -16.637 1.00 55.62 101 ASP A C 1
ATOM 792 O O . ASP A 1 101 ? 12.948 13.916 -17.065 1.00 58.19 101 ASP A O 1
ATOM 797 N N . MET A 1 102 ? 14.040 12.379 -15.835 1.00 51.27 102 MET A N 1
ATOM 798 C CA . MET A 1 102 ? 12.822 11.646 -15.507 1.00 52.89 102 MET A CA 1
ATOM 799 C C . MET A 1 102 ? 11.813 12.502 -14.732 1.00 53.15 102 MET A C 1
ATOM 800 O O . MET A 1 102 ? 10.607 12.248 -14.814 1.00 58.22 102 MET A O 1
ATOM 805 N N . GLU A 1 103 ? 12.273 13.511 -13.980 1.00 46.09 103 GLU A N 1
ATOM 806 C CA . GLU A 1 103 ? 11.383 14.228 -13.056 1.00 50.38 103 GLU A CA 1
ATOM 807 C C . GLU A 1 103 ? 10.263 14.942 -13.783 1.00 42.46 103 GLU A C 1
ATOM 808 O O . GLU A 1 103 ? 9.100 14.898 -13.364 1.00 38.59 103 GLU A O 1
ATOM 814 N N . ALA A 1 104 ? 10.621 15.693 -14.819 1.00 39.74 104 ALA A N 1
ATOM 815 C CA . ALA A 1 104 ? 9.626 16.424 -15.578 1.00 41.07 104 ALA A CA 1
ATOM 816 C C . ALA A 1 104 ? 8.746 15.484 -16.383 1.00 36.04 104 ALA A C 1
ATOM 817 O O . ALA A 1 104 ? 7.578 15.801 -16.632 1.00 41.88 104 ALA A O 1
ATOM 819 N N . VAL A 1 105 ? 9.281 14.332 -16.794 1.00 32.32 105 VAL A N 1
ATOM 820 C CA . VAL A 1 105 ? 8.469 13.332 -17.490 1.00 33.46 105 VAL A CA 1
ATOM 821 C C . VAL A 1 105 ? 7.299 12.891 -16.623 1.00 32.95 105 VAL A C 1
ATOM 822 O O . VAL A 1 105 ? 6.156 12.808 -17.089 1.00 34.28 105 VAL A O 1
ATOM 826 N N . TRP A 1 106 ? 7.577 12.547 -15.365 1.00 24.65 106 TRP A N 1
ATOM 827 C CA . TRP A 1 106 ? 6.534 12.056 -14.464 1.00 26.46 106 TRP A CA 1
ATOM 828 C C . TRP A 1 106 ? 5.461 13.114 -14.226 1.00 35.56 106 TRP A C 1
ATOM 829 O O . TRP A 1 106 ? 4.267 12.801 -14.151 1.00 39.71 106 TRP A O 1
ATOM 840 N N . LYS A 1 107 ? 5.877 14.367 -14.071 1.00 32.64 107 LYS A N 1
ATOM 841 C CA . LYS A 1 107 ? 4.923 15.461 -13.926 1.00 38.87 107 LYS A CA 1
ATOM 842 C C . LYS A 1 107 ? 4.070 15.623 -15.185 1.00 35.59 107 LYS A C 1
ATOM 843 O O . LYS A 1 107 ? 2.855 15.819 -15.097 1.00 50.37 107 LYS A O 1
ATOM 849 N N . GLU A 1 108 ? 4.690 15.546 -16.366 1.00 37.73 108 GLU A N 1
ATOM 850 C CA . GLU A 1 108 ? 4.012 15.683 -17.649 1.00 52.73 108 GLU A CA 1
ATOM 851 C C . GLU A 1 108 ? 3.011 14.565 -17.929 1.00 53.52 108 GLU A C 1
ATOM 852 O O . GLU A 1 108 ? 2.225 14.686 -18.877 1.00 55.76 108 GLU A O 1
ATOM 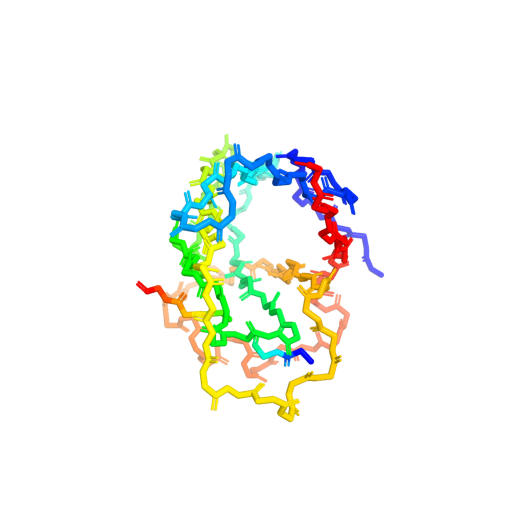858 N N . ALA A 1 109 ? 3.035 13.480 -17.158 1.00 46.56 109 ALA A N 1
ATOM 859 C CA . ALA A 1 109 ? 2.400 12.235 -17.575 1.00 34.67 109 ALA A CA 1
ATOM 860 C C . ALA A 1 109 ? 0.878 12.293 -17.464 1.00 35.42 109 ALA A C 1
ATOM 861 O O . ALA A 1 109 ? 0.326 12.780 -16.472 1.00 40.47 109 ALA A O 1
ATOM 863 N N . LYS A 1 110 ? 0.185 11.758 -18.509 1.00 32.79 110 LYS A N 1
ATOM 864 C CA . LYS A 1 110 ? -1.263 11.616 -18.476 1.00 27.82 110 LYS A CA 1
ATOM 865 C C . LYS A 1 110 ? -1.642 10.341 -17.723 1.00 28.46 110 LYS A C 1
ATOM 866 O O . LYS A 1 110 ? -0.879 9.369 -17.713 1.00 27.82 110 LYS A O 1
ATOM 872 N N . PRO A 1 111 ? -2.812 10.306 -17.081 1.00 29.73 111 PRO A N 1
ATOM 873 C CA . PRO A 1 111 ? -3.143 9.122 -16.269 1.00 36.87 111 PRO A CA 1
ATOM 874 C C . PRO A 1 111 ? -3.126 7.822 -17.055 1.00 33.22 111 PRO A C 1
ATOM 875 O O . PRO A 1 111 ? -2.778 6.777 -16.487 1.00 35.91 111 PRO A O 1
ATOM 879 N N . GLU A 1 112 ? -3.470 7.850 -18.346 1.00 32.22 112 GLU A N 1
ATOM 880 C CA . GLU A 1 112 ? -3.425 6.630 -19.141 1.00 38.87 112 GLU A CA 1
ATOM 881 C C . GLU A 1 112 ? -2.003 6.170 -19.425 1.00 39.21 112 GLU A C 1
ATOM 882 O O . GLU A 1 112 ? -1.820 5.038 -19.882 1.00 41.62 112 GLU A O 1
ATOM 888 N N . ASP A 1 113 ? -1.000 7.008 -19.169 1.00 29.76 113 ASP A N 1
ATOM 889 C CA . ASP A 1 113 ? 0.386 6.630 -19.366 1.00 20.64 113 ASP A CA 1
ATOM 890 C C . ASP A 1 113 ? 1.022 6.017 -18.116 1.00 14.89 113 ASP A C 1
ATOM 891 O O . ASP A 1 113 ? 2.176 5.586 -18.168 1.00 19.49 113 ASP A O 1
ATOM 896 N N . LEU A 1 114 ? 0.324 5.966 -16.983 1.00 17.38 114 LEU A N 1
ATOM 897 C CA . LEU A 1 114 ? 0.907 5.478 -15.743 1.00 21.92 114 LEU A CA 1
ATOM 898 C C . LEU A 1 114 ? 0.328 4.110 -15.426 1.00 19.34 114 LEU A C 1
ATOM 899 O O . LEU A 1 114 ? -0.891 3.918 -15.509 1.00 27.46 114 LEU A O 1
ATOM 904 N N . MET A 1 115 ? 1.197 3.164 -15.121 1.00 15.79 115 MET A N 1
ATOM 905 C CA . MET A 1 115 ? 0.803 1.792 -14.838 1.00 15.60 115 MET A CA 1
ATOM 906 C C . MET A 1 115 ? 1.099 1.498 -13.373 1.00 14.34 115 MET A C 1
ATOM 907 O O . MET A 1 115 ? 2.260 1.545 -12.957 1.00 15.64 115 MET A O 1
ATOM 912 N N . ASP A 1 116 ? 0.056 1.201 -12.607 1.00 18.75 116 ASP A N 1
ATOM 913 C CA . ASP A 1 116 ? 0.169 1.029 -11.161 1.00 18.36 116 ASP A CA 1
ATOM 914 C C . ASP A 1 116 ? -0.017 -0.431 -10.781 1.00 21.48 116 ASP A C 1
ATOM 915 O O . ASP A 1 116 ? -0.985 -1.063 -11.209 1.00 24.48 116 ASP A O 1
ATOM 920 N N . SER A 1 117 ? 0.862 -0.948 -9.922 1.00 15.83 117 SER A N 1
ATOM 921 C CA . SER A 1 117 ? 0.749 -2.303 -9.404 1.00 19.30 117 SER A CA 1
ATOM 922 C C . SER A 1 117 ? 0.823 -2.213 -7.884 1.00 15.99 117 SER A C 1
ATOM 923 O O . SER A 1 117 ? 1.777 -1.657 -7.353 1.00 16.78 117 SER A O 1
ATOM 926 N N . LYS A 1 118 ? -0.199 -2.682 -7.184 1.00 14.92 118 LYS A N 1
ATOM 927 C CA . LYS A 1 118 ? -0.164 -2.601 -5.719 1.00 17.76 118 LYS A CA 1
ATOM 928 C C . LYS A 1 118 ? 0.229 -3.933 -5.089 1.00 19.84 118 LYS A C 1
ATOM 929 O O . LYS A 1 118 ? -0.097 -5.007 -5.607 1.00 16.18 118 LYS A O 1
ATOM 935 N N . LEU A 1 119 ? 0.935 -3.860 -3.952 1.00 14.84 119 LEU A N 1
ATOM 936 C CA . LEU A 1 119 ? 1.405 -5.038 -3.233 1.00 16.18 119 LEU A CA 1
ATOM 937 C C . LEU A 1 119 ? 1.137 -4.833 -1.760 1.00 15.52 119 LEU A C 1
ATOM 938 O O . LEU A 1 119 ? 1.133 -3.698 -1.269 1.00 17.60 119 LEU A O 1
ATOM 943 N N . ARG A 1 120 ? 0.925 -5.931 -1.051 1.00 14.94 120 ARG A N 1
ATOM 944 C CA . ARG A 1 120 ? 0.689 -5.869 0.395 1.00 16.94 120 ARG A CA 1
ATOM 945 C C . ARG A 1 120 ? 1.851 -6.529 1.119 1.00 18.62 120 ARG A C 1
ATOM 946 O O . ARG A 1 120 ? 2.424 -7.485 0.610 1.00 17.06 120 ARG A O 1
ATOM 954 N N . CYS A 1 121 ? 2.263 -5.978 2.269 1.00 15.56 121 CYS A N 1
ATOM 955 C CA . CYS A 1 121 ? 3.341 -6.590 3.038 1.00 20.19 121 CYS A CA 1
ATOM 956 C C . CYS A 1 121 ? 2.745 -7.514 4.086 1.00 20.27 121 CYS A C 1
ATOM 957 O O . CYS A 1 121 ? 1.717 -7.198 4.695 1.00 20.92 121 CYS A O 1
ATOM 960 N N . VAL A 1 122 ? 3.396 -8.659 4.305 1.00 15.26 122 VAL A N 1
ATOM 961 C CA . VAL A 1 122 ? 2.926 -9.628 5.292 1.00 18.22 122 VAL A CA 1
ATOM 962 C C . VAL A 1 122 ? 4.117 -9.934 6.179 1.00 17.36 122 VAL A C 1
ATOM 963 O O . VAL A 1 122 ? 5.200 -10.222 5.662 1.00 16.76 122 VAL A O 1
ATOM 967 N N . PHE A 1 123 ? 3.927 -9.838 7.491 1.00 18.43 123 PHE A N 1
ATOM 968 C CA . PHE A 1 123 ? 4.991 -10.058 8.482 1.00 17.95 123 PHE A CA 1
ATOM 969 C C . PHE A 1 123 ? 4.818 -11.449 9.085 1.00 27.56 123 PHE A C 1
ATOM 970 O O . PHE A 1 123 ? 3.795 -11.724 9.732 1.00 28.89 123 PHE A O 1
ATOM 978 N N . GLU A 1 124 ? 5.819 -12.314 8.896 1.00 29.47 124 GLU A N 1
ATOM 979 C CA . GLU A 1 124 ? 5.729 -13.707 9.352 1.00 28.04 124 GLU A CA 1
ATOM 980 C C . GLU A 1 124 ? 6.721 -13.996 10.473 1.00 29.10 124 GLU A C 1
ATOM 981 O O . GLU A 1 124 ? 7.920 -13.747 10.304 1.00 28.71 124 GLU A O 1
ATOM 997 N N . PHE B 2 5 ? -0.162 7.186 -0.874 1.00 28.46 502 PHE B N 1
ATOM 998 C CA . PHE B 2 5 ? 1.133 6.555 -1.161 1.00 30.11 502 PHE B CA 1
ATOM 999 C C . PHE B 2 5 ? 2.203 7.642 -1.288 1.00 31.35 502 PHE B C 1
ATOM 1000 O O . PHE B 2 5 ? 1.948 8.731 -1.793 1.00 38.44 502 PHE B O 1
ATOM 1008 N N . PHE B 2 6 ? 3.387 7.353 -0.765 1.00 27.69 503 PHE B N 1
ATOM 1009 C CA . PHE B 2 6 ? 4.480 8.306 -0.773 1.00 28.41 503 PHE B CA 1
ATOM 1010 C C . PHE B 2 6 ? 5.683 7.676 -1.431 1.00 27.28 503 PHE B C 1
ATOM 1011 O O . PHE B 2 6 ? 5.872 6.468 -1.356 1.00 25.49 503 PHE B O 1
ATOM 1029 N N . ALA B 2 8 ? 8.977 6.079 -1.816 1.00 24.82 505 ALA B N 1
ATOM 1030 C CA . ALA B 2 8 ? 9.883 5.372 -0.935 1.00 23.94 505 ALA B CA 1
ATOM 1031 C C . ALA B 2 8 ? 11.242 6.048 -0.973 1.00 28.19 505 ALA B C 1
ATOM 1032 O O . ALA B 2 8 ? 11.629 6.664 -1.984 1.00 26.21 505 ALA B O 1
ATOM 1034 N N . THR B 2 9 ? 11.970 5.931 0.128 1.00 25.37 506 THR B N 1
ATOM 1035 C CA . THR B 2 9 ? 13.299 6.486 0.251 1.00 26.80 506 THR B CA 1
ATOM 1036 C C . THR B 2 9 ? 14.306 5.361 0.443 1.00 29.64 506 THR B C 1
ATOM 1037 O O . THR B 2 9 ? 13.960 4.254 0.872 1.00 26.48 506 THR B O 1
ATOM 1041 N N . GLU B 2 10 ? 15.562 5.672 0.146 1.00 40.84 507 GLU B N 1
ATOM 1042 C CA . GLU B 2 10 ? 16.653 4.714 0.279 1.00 60.69 507 GLU B CA 1
ATOM 1043 C C . GLU B 2 10 ? 17.540 5.033 1.478 1.00 70.83 507 GLU B C 1
ATOM 1044 O O . GLU B 2 10 ? 18.649 4.508 1.593 1.00 76.89 507 GLU B O 1
#

GO terms:
  GO:0005515 protein binding (F, IPI)
  GO:0016020 membrane (C, IDA)